Protein AF-A0A3N6ZSR5-F1 (afdb_monomer)

Sequence (85 aa):
MKKFLTILLVLIFSITGLYAQSTTATSKKAAKKETQSTTSGTKLKADGTPDMRYKENQTKTKPAAGPTKKDGTADMRYKANKKGK

Radius of gyration: 28.47 Å; Cα contacts (8 Å, |Δi|>4): 42; chains: 1; bounding box: 62×32×73 Å

pLDDT: mean 70.39, std 17.3, range [37.19, 92.62]

Structure (mmCIF, N/CA/C/O backbone):
data_AF-A0A3N6ZSR5-F1
#
_entry.id   AF-A0A3N6ZSR5-F1
#
loop_
_atom_site.group_PDB
_atom_site.id
_atom_site.type_symbol
_atom_site.label_atom_id
_atom_site.label_alt_id
_atom_site.label_comp_id
_atom_site.label_asym_id
_atom_site.label_entity_id
_atom_site.label_seq_id
_atom_site.pdbx_PDB_ins_code
_atom_site.Cartn_x
_atom_site.Cartn_y
_atom_site.Cartn_z
_atom_site.occupancy
_atom_site.B_iso_or_equiv
_atom_site.auth_seq_id
_atom_site.auth_comp_id
_atom_site.auth_asym_id
_atom_site.auth_atom_id
_atom_site.pdbx_PDB_model_num
ATOM 1 N N . MET A 1 1 ? 40.105 -13.564 -57.281 1.00 62.59 1 MET A N 1
ATOM 2 C CA . MET A 1 1 ? 38.661 -13.602 -56.940 1.00 62.59 1 MET A CA 1
ATOM 3 C C . MET A 1 1 ? 38.356 -14.469 -55.719 1.00 62.59 1 MET A C 1
ATOM 5 O O . MET A 1 1 ? 37.773 -13.963 -54.776 1.00 62.59 1 MET A O 1
ATOM 9 N N . LYS A 1 2 ? 38.815 -15.729 -55.661 1.00 59.38 2 LYS A N 1
ATOM 10 C CA . LYS A 1 2 ? 38.551 -16.633 -54.517 1.00 59.38 2 LYS A CA 1
ATOM 11 C C . LYS A 1 2 ? 39.133 -16.146 -53.175 1.00 59.38 2 LYS A C 1
ATOM 13 O O . LYS A 1 2 ? 38.509 -16.333 -52.145 1.00 59.38 2 LYS A O 1
ATOM 18 N N . LYS A 1 3 ? 40.272 -15.440 -53.209 1.00 67.19 3 LYS A N 1
ATOM 19 C CA . LYS A 1 3 ? 40.917 -14.833 -52.026 1.00 67.19 3 LYS A CA 1
ATOM 20 C C . LYS A 1 3 ? 40.168 -13.608 -51.475 1.00 67.19 3 LYS A C 1
ATOM 22 O O . LYS A 1 3 ? 40.207 -13.345 -50.282 1.00 67.19 3 LYS A O 1
ATOM 27 N N . PHE A 1 4 ? 39.453 -12.886 -52.342 1.00 72.75 4 PHE A N 1
ATOM 28 C CA . PHE A 1 4 ? 38.566 -11.795 -51.927 1.00 72.75 4 PHE A CA 1
ATOM 29 C C . PHE A 1 4 ? 37.271 -12.342 -51.324 1.00 72.75 4 PHE A C 1
ATOM 31 O O . PHE A 1 4 ? 36.805 -11.818 -50.322 1.00 72.75 4 PHE A O 1
ATOM 38 N N . LEU A 1 5 ? 36.748 -13.448 -51.868 1.00 75.38 5 LEU A N 1
ATOM 39 C CA . LEU A 1 5 ? 35.583 -14.136 -51.310 1.00 75.38 5 LEU A CA 1
ATOM 40 C C . LEU A 1 5 ? 35.857 -14.681 -49.898 1.00 75.38 5 LEU A C 1
ATOM 42 O O . LEU A 1 5 ? 34.999 -14.572 -49.032 1.00 75.38 5 LEU A O 1
ATOM 46 N N . THR A 1 6 ? 37.061 -15.197 -49.631 1.00 73.19 6 THR A N 1
ATOM 47 C CA . THR A 1 6 ? 37.444 -15.663 -48.287 1.00 73.19 6 THR A CA 1
ATOM 48 C C . THR A 1 6 ? 37.626 -14.525 -47.282 1.00 73.19 6 THR A C 1
ATOM 50 O O . THR A 1 6 ? 37.230 -14.676 -46.133 1.00 73.19 6 THR A O 1
ATOM 53 N N . ILE A 1 7 ? 38.163 -13.371 -47.697 1.00 79.19 7 ILE A N 1
ATOM 54 C CA . ILE A 1 7 ? 38.288 -12.194 -46.816 1.00 79.19 7 ILE A CA 1
ATOM 55 C C . ILE A 1 7 ? 36.905 -11.587 -46.523 1.00 79.19 7 ILE A C 1
ATOM 57 O O . ILE A 1 7 ? 36.622 -11.224 -45.385 1.00 79.19 7 ILE A O 1
ATOM 61 N N . LEU A 1 8 ? 36.012 -11.557 -47.519 1.00 75.75 8 LEU A N 1
ATOM 62 C CA . LEU A 1 8 ? 34.624 -11.122 -47.350 1.00 75.75 8 LEU A CA 1
ATOM 63 C C . LEU A 1 8 ? 33.842 -12.051 -46.405 1.00 75.75 8 LEU A C 1
ATOM 65 O O . LEU A 1 8 ? 33.068 -11.578 -45.580 1.00 75.75 8 LEU A O 1
ATOM 69 N N . LEU A 1 9 ? 34.078 -13.363 -46.474 1.00 77.31 9 LEU A N 1
ATOM 70 C CA . LEU A 1 9 ? 33.404 -14.344 -45.620 1.00 77.31 9 LEU A CA 1
ATOM 71 C C . LEU A 1 9 ? 33.866 -14.272 -44.152 1.00 77.31 9 LEU A C 1
ATOM 73 O O . LEU A 1 9 ? 33.042 -14.400 -43.249 1.00 77.31 9 LEU A O 1
ATOM 77 N N . VAL A 1 10 ? 35.149 -13.982 -43.901 1.00 75.50 10 VAL A N 1
ATOM 78 C CA . VAL A 1 10 ? 35.675 -13.744 -42.542 1.00 75.50 10 VAL A CA 1
ATOM 79 C C . VAL A 1 10 ? 35.139 -12.431 -41.951 1.00 75.50 10 VAL A C 1
ATOM 81 O O . VAL A 1 10 ? 34.796 -12.393 -40.772 1.00 75.50 10 VAL A O 1
ATOM 84 N N . LEU A 1 11 ? 34.977 -11.385 -42.770 1.00 70.25 11 LEU A N 1
ATOM 85 C CA . LEU A 1 11 ? 34.421 -10.095 -42.338 1.00 70.25 11 LEU A CA 1
ATOM 86 C C . LEU A 1 11 ? 32.932 -10.188 -41.944 1.00 70.25 11 LEU A C 1
ATOM 88 O O . LEU A 1 11 ? 32.490 -9.525 -41.005 1.00 70.25 11 LEU A O 1
ATOM 92 N N . ILE A 1 12 ? 32.158 -11.039 -42.624 1.00 68.06 12 ILE A N 1
ATOM 93 C CA . ILE A 1 12 ? 30.733 -11.255 -42.323 1.00 68.06 12 ILE A CA 1
ATOM 94 C C . ILE A 1 12 ? 30.551 -12.071 -41.029 1.00 68.06 12 ILE A C 1
ATOM 96 O O . ILE A 1 12 ? 29.630 -11.798 -40.260 1.00 68.06 12 ILE A O 1
ATOM 100 N N . PHE A 1 13 ? 31.452 -13.015 -40.730 1.00 65.31 13 PHE A N 1
ATOM 101 C CA . PHE A 1 13 ? 31.380 -13.830 -39.508 1.00 65.31 13 PHE A CA 1
AT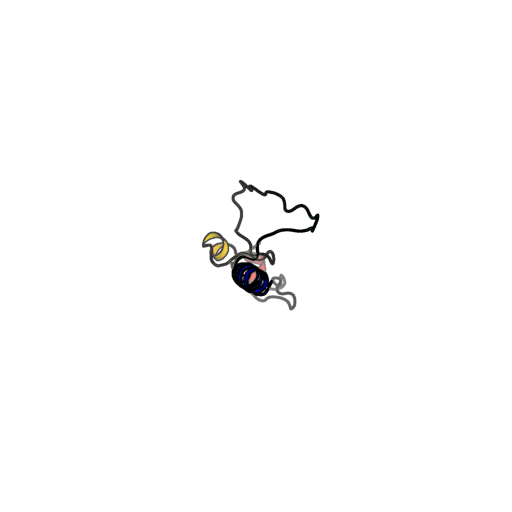OM 102 C C . PHE A 1 13 ? 31.760 -13.053 -38.229 1.00 65.31 13 PHE A C 1
ATOM 104 O O . PHE A 1 13 ? 31.317 -13.403 -37.140 1.00 65.31 13 PHE A O 1
ATOM 111 N N . SER A 1 14 ? 32.508 -11.948 -38.334 1.00 61.09 14 SER A N 1
ATOM 112 C CA . SER A 1 14 ? 32.816 -11.079 -37.182 1.00 61.09 14 SER A CA 1
ATOM 113 C C . SER A 1 14 ? 31.654 -10.186 -36.707 1.00 61.09 14 SER A C 1
ATOM 115 O O . SER A 1 14 ? 31.755 -9.589 -35.638 1.00 61.09 14 SER A O 1
ATOM 117 N N . ILE A 1 15 ? 30.541 -10.096 -37.449 1.00 62.72 15 ILE A N 1
ATOM 118 C CA . ILE A 1 15 ? 29.399 -9.223 -37.099 1.00 62.72 15 ILE A CA 1
ATOM 119 C C . ILE A 1 15 ? 28.341 -9.955 -36.241 1.00 62.72 15 ILE A C 1
ATOM 121 O O . ILE A 1 15 ? 27.509 -9.317 -35.598 1.00 62.72 15 ILE A O 1
ATOM 125 N N . THR A 1 16 ? 28.387 -11.287 -36.122 1.00 62.88 16 THR A N 1
ATOM 126 C CA . THR A 1 16 ? 27.361 -12.064 -35.390 1.00 62.88 16 THR A CA 1
ATOM 127 C C . THR A 1 16 ? 27.500 -12.048 -33.858 1.00 62.88 16 THR A C 1
ATOM 129 O O . THR A 1 16 ? 26.752 -12.739 -33.174 1.00 62.88 16 THR A O 1
ATOM 132 N N . GLY A 1 17 ? 28.411 -11.248 -33.292 1.00 61.62 17 GLY A N 1
ATOM 133 C CA . GLY A 1 17 ? 28.633 -11.136 -31.841 1.00 61.62 17 GLY A CA 1
ATOM 134 C C . GLY A 1 17 ? 27.845 -10.035 -31.113 1.00 61.62 17 GLY A C 1
ATOM 135 O O . GLY A 1 17 ? 28.044 -9.859 -29.915 1.00 61.62 17 GLY A O 1
ATOM 136 N N . LEU A 1 18 ? 26.971 -9.281 -31.794 1.00 60.62 18 LEU A N 1
ATOM 137 C CA . LEU A 1 18 ? 26.313 -8.087 -31.229 1.00 60.62 18 LEU A CA 1
ATOM 138 C C . LEU A 1 18 ? 24.809 -8.237 -30.925 1.00 60.62 18 LEU A C 1
ATOM 140 O O . LEU A 1 18 ? 24.056 -7.272 -31.006 1.00 60.62 18 LEU A O 1
ATOM 144 N N . TYR A 1 19 ? 24.364 -9.421 -30.496 1.00 60.88 19 TYR A N 1
ATOM 145 C CA . TYR A 1 19 ? 23.034 -9.604 -29.890 1.00 60.88 19 TYR A CA 1
ATOM 146 C C . TYR A 1 19 ? 23.148 -10.078 -28.437 1.00 60.88 19 TYR A C 1
ATOM 148 O O . TYR A 1 19 ? 22.681 -11.152 -28.076 1.00 60.88 19 TYR A O 1
ATOM 156 N N . ALA A 1 20 ? 23.789 -9.271 -27.588 1.00 55.72 20 ALA A N 1
ATOM 157 C CA . ALA A 1 20 ? 23.775 -9.470 -26.134 1.00 55.72 20 ALA A CA 1
ATOM 158 C C . ALA A 1 20 ? 23.575 -8.171 -25.331 1.00 55.72 20 ALA A C 1
ATOM 160 O O . ALA A 1 20 ? 23.756 -8.172 -24.117 1.00 55.72 20 ALA A O 1
ATOM 161 N N . GLN A 1 21 ? 23.171 -7.067 -25.969 1.00 51.34 21 GLN A N 1
ATOM 162 C CA . GLN A 1 21 ? 22.741 -5.855 -25.265 1.00 51.34 21 GLN A CA 1
ATOM 163 C C . GLN A 1 21 ? 21.526 -5.239 -25.962 1.00 51.34 21 GLN A C 1
ATOM 165 O O . GLN A 1 21 ? 21.629 -4.452 -26.899 1.00 51.34 21 GLN A O 1
ATOM 170 N N . SER A 1 22 ? 20.342 -5.625 -25.491 1.00 54.81 22 SER A N 1
ATOM 171 C CA . SER A 1 22 ? 19.079 -4.969 -25.808 1.00 54.81 22 SER A CA 1
ATOM 172 C C . SER A 1 22 ? 19.001 -3.611 -25.103 1.00 54.81 22 SER A C 1
ATOM 174 O O . SER A 1 22 ? 18.364 -3.509 -24.058 1.00 54.81 22 SER A O 1
ATOM 176 N N . THR A 1 23 ? 19.615 -2.560 -25.643 1.0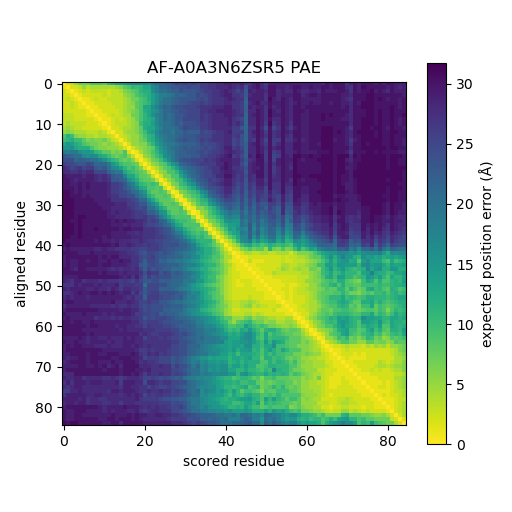0 51.12 23 THR A N 1
ATOM 177 C CA . THR A 1 23 ? 1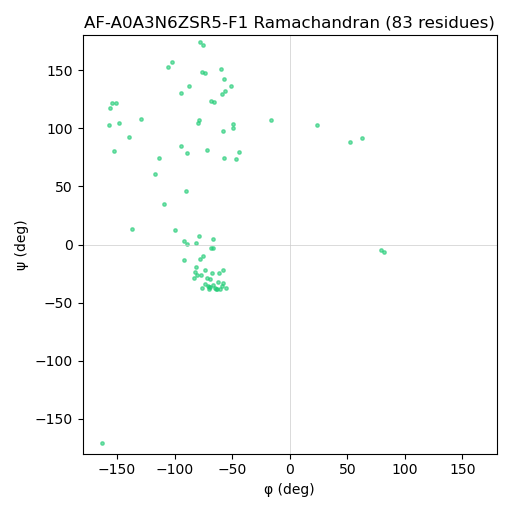9.334 -1.184 -25.190 1.00 51.12 23 THR A CA 1
ATOM 178 C C . THR A 1 23 ? 19.573 -0.145 -26.290 1.00 51.12 23 THR A C 1
ATOM 18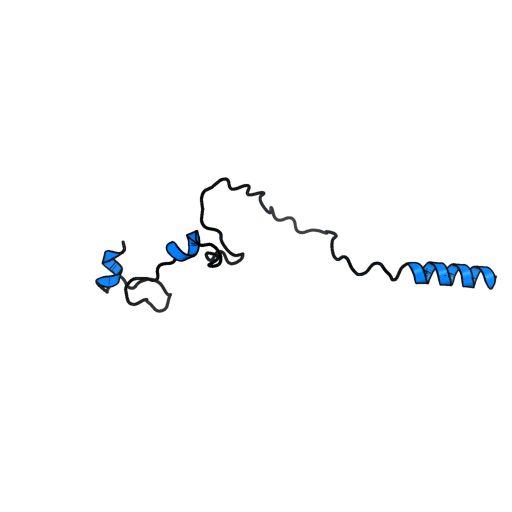0 O O . THR A 1 23 ? 20.577 0.551 -26.253 1.00 51.12 23 THR A O 1
ATOM 183 N N . THR A 1 24 ? 18.625 0.026 -27.216 1.00 39.53 24 THR A N 1
ATOM 184 C CA . THR A 1 24 ? 18.307 1.315 -27.875 1.00 39.53 24 THR A CA 1
ATOM 185 C C . THR A 1 24 ? 16.860 1.228 -28.388 1.00 39.53 24 THR A C 1
ATOM 187 O O . THR A 1 24 ? 16.516 0.405 -29.222 1.00 39.53 24 THR A O 1
ATOM 190 N N . ALA A 1 25 ? 15.897 1.840 -27.700 1.00 50.34 25 ALA A N 1
ATOM 191 C CA . ALA A 1 25 ? 15.447 3.209 -27.952 1.00 50.34 25 ALA A CA 1
ATOM 192 C C . ALA A 1 25 ? 14.827 3.401 -29.351 1.00 50.34 25 ALA A C 1
ATOM 194 O O . ALA A 1 25 ? 15.501 3.780 -30.302 1.00 50.34 25 ALA A O 1
ATOM 195 N N . THR A 1 26 ? 13.503 3.237 -29.445 1.00 38.53 26 THR A N 1
ATOM 196 C CA . THR A 1 26 ? 12.662 4.061 -30.329 1.00 38.53 26 THR A CA 1
ATOM 197 C C . THR A 1 26 ? 11.221 4.133 -29.807 1.00 38.53 26 THR A C 1
ATOM 199 O O . THR A 1 26 ? 10.559 3.126 -29.577 1.00 38.53 26 THR A O 1
ATOM 202 N N . SER A 1 27 ? 10.798 5.378 -29.564 1.00 44.50 27 SER A N 1
ATOM 203 C CA . SER A 1 27 ? 9.426 5.909 -29.560 1.00 44.50 27 SER A CA 1
ATOM 204 C C . SER A 1 27 ? 8.322 5.223 -28.730 1.00 44.50 27 SER A C 1
ATOM 206 O O . SER A 1 27 ? 7.416 4.576 -29.245 1.00 44.50 27 SER A O 1
ATOM 208 N N . LYS A 1 28 ? 8.207 5.644 -27.463 1.00 37.19 28 LYS A N 1
ATOM 209 C CA . LYS A 1 28 ? 6.910 6.119 -26.945 1.00 37.19 28 LYS A CA 1
ATOM 210 C C . LYS A 1 28 ? 7.081 7.474 -26.269 1.00 37.19 28 LYS A C 1
ATOM 212 O O . LYS A 1 28 ? 7.621 7.590 -25.175 1.00 37.19 28 LYS A O 1
ATOM 217 N N . LYS A 1 29 ? 6.567 8.500 -26.945 1.00 46.12 29 LYS A N 1
ATOM 218 C CA . LYS A 1 29 ? 6.152 9.766 -26.349 1.00 46.12 29 LYS A CA 1
ATOM 219 C C . LYS A 1 29 ? 5.097 9.452 -25.284 1.00 46.12 29 LYS A C 1
ATOM 221 O O . LYS A 1 29 ? 3.936 9.239 -25.604 1.00 46.12 29 LYS A O 1
ATOM 226 N N . ALA A 1 30 ? 5.521 9.387 -24.033 1.00 38.56 30 ALA A N 1
ATOM 227 C CA . ALA A 1 30 ? 4.685 9.597 -22.862 1.00 38.56 30 ALA A CA 1
ATOM 228 C C . ALA A 1 30 ? 5.630 10.029 -21.746 1.00 38.56 30 ALA A C 1
ATOM 230 O O . ALA A 1 30 ? 6.564 9.312 -21.397 1.00 38.56 30 ALA A O 1
ATOM 231 N N . ALA A 1 31 ? 5.419 11.245 -21.259 1.00 48.06 31 ALA A N 1
ATOM 232 C CA . ALA A 1 31 ? 6.200 11.882 -20.219 1.00 48.06 31 ALA A CA 1
ATOM 233 C C . ALA A 1 31 ? 6.375 10.957 -19.004 1.00 48.06 31 ALA A C 1
ATOM 235 O O . ALA A 1 31 ? 5.489 10.861 -18.156 1.00 48.06 31 ALA A O 1
ATOM 236 N N . LYS A 1 32 ? 7.534 10.304 -18.872 1.00 41.50 32 LYS A N 1
ATOM 237 C CA . LYS A 1 32 ? 7.959 9.760 -17.583 1.00 41.50 32 LYS A CA 1
ATOM 238 C C . LYS A 1 32 ? 8.745 10.847 -16.880 1.00 41.50 32 LYS A C 1
ATOM 240 O O . LYS A 1 32 ? 9.967 10.883 -16.908 1.00 41.50 32 LYS A O 1
ATOM 245 N N . LYS A 1 33 ? 7.945 11.756 -16.327 1.00 42.38 33 LYS A N 1
ATOM 246 C CA . LYS A 1 33 ? 8.232 12.643 -15.210 1.00 42.38 33 LYS A CA 1
ATOM 247 C C . LYS A 1 33 ? 9.465 12.139 -14.457 1.00 42.38 33 LYS A C 1
ATOM 249 O O . LYS A 1 33 ? 9.395 11.134 -13.746 1.00 42.38 33 LYS A O 1
ATOM 254 N N . GLU A 1 34 ? 10.573 12.853 -14.615 1.00 44.44 34 GLU A N 1
ATOM 255 C CA . GLU A 1 34 ? 11.519 12.993 -13.524 1.00 44.44 34 GLU A CA 1
ATOM 256 C C . GLU A 1 34 ? 10.681 13.395 -12.320 1.00 44.44 34 GLU A C 1
ATOM 258 O O . GLU A 1 34 ? 10.104 14.474 -12.232 1.00 44.44 34 GLU A O 1
ATOM 263 N N . THR A 1 35 ? 10.462 12.436 -11.442 1.00 42.44 35 THR A N 1
ATOM 264 C CA . THR A 1 35 ? 10.017 12.725 -10.100 1.00 42.44 35 THR A CA 1
ATOM 265 C C . THR A 1 35 ? 11.175 12.298 -9.233 1.00 42.44 35 THR A C 1
ATOM 267 O O . THR A 1 35 ? 11.157 11.283 -8.544 1.00 42.44 35 THR A O 1
ATOM 270 N N . GLN A 1 36 ? 12.203 13.139 -9.290 1.00 47.81 36 GLN A N 1
ATOM 271 C CA . GLN A 1 36 ? 12.767 13.702 -8.079 1.00 47.81 36 GLN A CA 1
ATOM 272 C C . GLN A 1 36 ? 11.592 14.143 -7.182 1.00 47.81 36 GLN A C 1
ATOM 274 O O . GLN A 1 36 ? 11.169 15.289 -7.190 1.00 47.81 36 GLN A O 1
ATOM 279 N N . SER A 1 37 ? 10.976 13.193 -6.477 1.00 41.72 37 SER A N 1
ATOM 280 C CA . SER A 1 37 ? 10.147 13.490 -5.316 1.00 41.72 37 SER A CA 1
ATOM 281 C C . SER A 1 37 ? 11.078 13.345 -4.131 1.00 41.72 37 SER A C 1
ATOM 283 O O . SER A 1 37 ? 11.190 12.318 -3.468 1.00 41.72 37 SER A O 1
ATOM 285 N N . THR A 1 38 ? 11.775 14.444 -3.887 1.00 43.94 38 THR A N 1
ATOM 286 C CA . THR A 1 38 ? 11.796 15.061 -2.568 1.00 43.94 38 THR A CA 1
ATOM 287 C C . THR A 1 38 ? 10.364 15.148 -2.026 1.00 43.94 38 THR A C 1
ATOM 289 O O . THR A 1 38 ? 9.716 16.190 -2.026 1.00 43.94 38 THR A O 1
ATOM 292 N N . THR A 1 39 ? 9.804 14.022 -1.607 1.00 45.91 39 THR A N 1
ATOM 293 C CA . THR A 1 39 ? 8.648 14.001 -0.723 1.00 45.91 39 THR A CA 1
ATOM 294 C C . THR A 1 39 ? 8.742 12.722 0.077 1.00 45.91 39 THR A C 1
ATOM 296 O O . THR A 1 39 ? 8.828 11.621 -0.455 1.00 45.91 39 THR A O 1
ATOM 299 N N . SER A 1 40 ? 8.780 12.903 1.378 1.00 55.56 40 SER A N 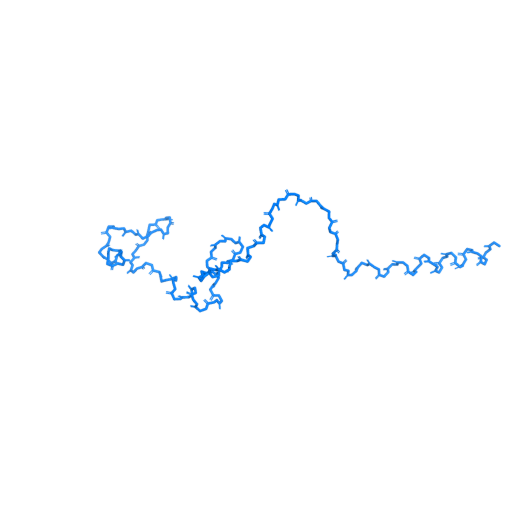1
ATOM 300 C CA . SER A 1 40 ? 8.749 11.912 2.437 1.00 55.56 40 SER A CA 1
ATOM 301 C C . SER A 1 40 ? 7.487 11.035 2.314 1.00 55.56 40 SER A C 1
ATOM 303 O O . SER A 1 40 ? 6.505 11.242 3.022 1.00 55.56 40 SER A O 1
ATOM 305 N N . GLY A 1 41 ? 7.453 10.117 1.344 1.00 64.31 41 GLY A N 1
ATOM 306 C CA . GLY A 1 41 ? 6.239 9.417 0.934 1.00 64.31 41 GLY A CA 1
ATOM 307 C C . GLY A 1 41 ? 6.506 8.000 0.439 1.00 64.31 41 GLY A C 1
ATOM 308 O O . GLY A 1 41 ? 6.984 7.805 -0.672 1.00 64.31 41 GLY A O 1
ATOM 309 N N . THR A 1 42 ? 6.171 7.028 1.292 1.00 70.06 42 THR A N 1
ATOM 310 C CA . THR A 1 42 ? 5.692 5.657 1.017 1.00 70.06 42 THR A CA 1
ATOM 311 C C . THR A 1 42 ? 6.083 5.098 -0.360 1.00 70.06 42 THR A C 1
ATOM 313 O O . THR A 1 42 ? 5.463 5.421 -1.372 1.00 70.06 42 THR A O 1
ATOM 316 N N . LYS A 1 43 ? 7.091 4.218 -0.415 1.00 87.12 43 LYS A N 1
ATOM 317 C CA . LYS A 1 43 ? 7.587 3.655 -1.688 1.00 87.12 43 LYS A CA 1
ATOM 318 C C . LYS A 1 43 ? 6.546 2.730 -2.332 1.00 87.12 43 LYS A C 1
ATOM 320 O O . LYS A 1 43 ? 6.124 1.762 -1.709 1.00 87.12 43 LYS A O 1
ATOM 325 N N . LEU A 1 44 ? 6.131 2.984 -3.567 1.00 89.44 44 LEU A N 1
ATOM 326 C CA . LEU A 1 44 ? 5.097 2.184 -4.238 1.00 89.44 44 LEU A CA 1
ATOM 327 C C . LEU A 1 44 ? 5.704 1.260 -5.304 1.00 89.44 44 LEU A C 1
ATOM 329 O O . LEU A 1 44 ? 6.747 1.562 -5.885 1.00 89.44 44 LEU A O 1
ATOM 333 N N . LYS A 1 45 ? 5.030 0.140 -5.575 1.00 87.94 45 LYS A N 1
ATOM 334 C CA . LYS A 1 45 ? 5.281 -0.727 -6.736 1.00 87.94 45 LYS A CA 1
ATOM 335 C C . LYS A 1 45 ? 4.727 -0.081 -8.018 1.00 87.94 45 LYS A C 1
ATOM 337 O O . LYS A 1 45 ? 3.986 0.898 -7.969 1.00 87.94 45 LYS A O 1
ATOM 342 N N . ALA A 1 46 ? 5.027 -0.673 -9.177 1.00 86.88 46 ALA A N 1
ATOM 343 C CA . ALA A 1 46 ? 4.502 -0.217 -10.472 1.00 86.88 46 ALA A CA 1
ATOM 344 C C . ALA A 1 46 ? 2.963 -0.286 -10.583 1.00 86.88 46 ALA A C 1
ATOM 346 O O . ALA A 1 46 ? 2.377 0.462 -11.357 1.00 86.88 46 ALA A O 1
ATOM 347 N N . ASP A 1 47 ? 2.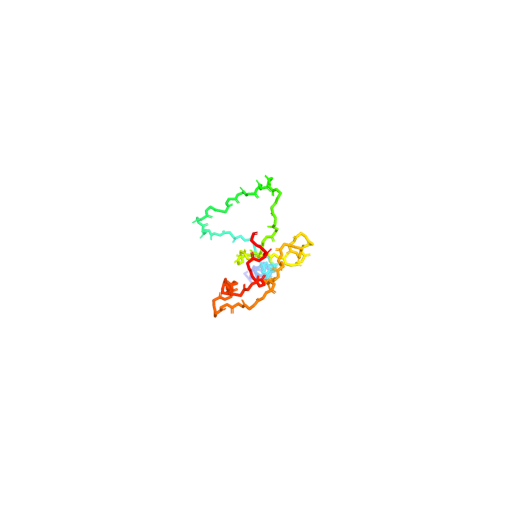318 -1.153 -9.795 1.00 82.25 47 ASP A N 1
ATOM 348 C CA . ASP A 1 47 ? 0.857 -1.279 -9.682 1.00 82.25 47 ASP A CA 1
ATOM 349 C C . ASP A 1 47 ? 0.223 -0.238 -8.732 1.00 82.25 47 ASP A C 1
ATOM 351 O O . ASP A 1 47 ? -0.986 -0.249 -8.518 1.00 82.25 47 ASP A O 1
ATOM 355 N N . GLY A 1 48 ? 1.027 0.657 -8.144 1.00 83.62 48 GLY A N 1
ATOM 356 C CA . GLY A 1 48 ? 0.574 1.689 -7.210 1.00 83.62 48 GLY A CA 1
ATOM 357 C C . GLY A 1 48 ? 0.331 1.201 -5.777 1.00 83.62 48 GLY A C 1
ATOM 358 O O . GLY A 1 48 ? 0.084 2.023 -4.896 1.00 83.62 48 GLY A O 1
ATOM 359 N N . THR A 1 49 ? 0.446 -0.101 -5.497 1.00 87.19 49 THR A N 1
ATOM 360 C CA . THR A 1 49 ? 0.344 -0.628 -4.123 1.00 87.19 49 THR A CA 1
ATOM 361 C C . THR A 1 49 ? 1.639 -0.354 -3.344 1.00 87.19 49 THR A C 1
ATOM 363 O O . THR A 1 49 ? 2.721 -0.393 -3.941 1.00 87.19 49 THR A O 1
ATOM 366 N N . PRO A 1 50 ? 1.589 -0.142 -2.012 1.00 90.12 50 PRO A N 1
ATOM 367 C CA . PRO A 1 50 ? 2.797 -0.004 -1.202 1.00 90.12 50 PRO A CA 1
ATOM 368 C C . PRO A 1 50 ? 3.724 -1.215 -1.338 1.00 90.12 50 PRO A C 1
ATOM 370 O O . PRO A 1 50 ? 3.288 -2.364 -1.243 1.00 90.12 50 PRO A O 1
ATOM 373 N N . ASP A 1 51 ? 5.014 -0.967 -1.558 1.00 90.12 51 ASP A N 1
ATOM 374 C CA . ASP A 1 51 ? 6.007 -2.037 -1.628 1.00 90.12 51 ASP A CA 1
ATOM 375 C C . ASP A 1 51 ? 6.384 -2.497 -0.213 1.00 90.12 51 ASP A C 1
ATOM 377 O O . ASP A 1 51 ? 7.080 -1.794 0.524 1.00 90.12 51 ASP A O 1
ATOM 381 N N . MET A 1 52 ? 5.928 -3.686 0.182 1.00 89.00 52 MET A N 1
ATOM 382 C CA . MET A 1 52 ? 6.142 -4.232 1.528 1.00 89.00 52 MET A CA 1
ATOM 383 C C . MET A 1 52 ? 7.598 -4.607 1.833 1.00 89.00 52 MET A C 1
ATOM 385 O O . MET A 1 52 ? 7.897 -4.988 2.964 1.00 89.00 52 MET A O 1
ATOM 389 N N . ARG A 1 53 ? 8.528 -4.471 0.878 1.00 90.56 53 ARG A N 1
ATOM 390 C CA . ARG A 1 53 ? 9.970 -4.587 1.156 1.00 90.56 53 ARG A CA 1
ATOM 391 C C . ARG A 1 53 ? 10.492 -3.443 2.026 1.00 90.56 53 ARG A C 1
ATOM 393 O O . ARG A 1 53 ? 11.496 -3.607 2.714 1.00 90.56 53 ARG A O 1
ATOM 400 N N . TYR A 1 54 ? 9.822 -2.291 2.016 1.00 88.38 54 TYR A N 1
ATOM 401 C CA . TYR A 1 54 ? 10.229 -1.126 2.797 1.00 88.38 54 TYR A CA 1
ATOM 402 C C . TYR A 1 54 ? 9.509 -1.081 4.150 1.00 88.38 54 TYR A C 1
ATOM 404 O O . TYR A 1 54 ? 8.281 -1.139 4.214 1.00 88.38 54 TYR A O 1
ATOM 412 N N . LYS A 1 55 ? 10.274 -0.899 5.238 1.00 84.19 55 LYS A N 1
ATOM 413 C CA . LYS A 1 55 ? 9.760 -0.857 6.625 1.00 84.19 55 LYS A CA 1
ATOM 414 C C . LYS A 1 55 ? 8.655 0.184 6.840 1.00 84.19 55 LYS A C 1
ATOM 416 O O . LYS A 1 55 ? 7.691 -0.084 7.546 1.00 84.19 55 LYS A O 1
ATOM 421 N N . GLU A 1 56 ? 8.767 1.346 6.200 1.00 84.56 56 GLU A N 1
ATOM 422 C CA . GLU A 1 56 ? 7.755 2.412 6.257 1.00 84.56 56 GLU A CA 1
ATOM 423 C C . GLU A 1 56 ? 6.378 1.942 5.760 1.00 84.56 56 GLU A C 1
ATOM 425 O O . GLU A 1 56 ? 5.343 2.336 6.290 1.00 84.56 56 GLU A O 1
ATOM 430 N N . ASN A 1 57 ? 6.354 1.066 4.758 1.00 85.06 57 ASN A N 1
ATOM 431 C CA . ASN A 1 57 ? 5.114 0.591 4.156 1.00 85.06 57 ASN A CA 1
ATOM 432 C C . ASN A 1 57 ? 4.502 -0.559 4.952 1.00 85.06 57 ASN A C 1
ATOM 434 O O . ASN A 1 57 ? 3.283 -0.715 4.965 1.00 85.06 57 ASN A O 1
ATOM 438 N N . GLN A 1 58 ? 5.334 -1.341 5.643 1.00 81.06 58 GLN A N 1
ATOM 439 C CA . GLN A 1 58 ? 4.880 -2.410 6.533 1.00 81.06 58 GLN A CA 1
ATOM 440 C C . GLN A 1 58 ? 4.099 -1.859 7.733 1.00 81.06 58 GLN A C 1
ATOM 442 O O . GLN A 1 58 ? 3.103 -2.444 8.140 1.00 81.06 58 GLN A O 1
ATOM 447 N N . THR A 1 59 ? 4.506 -0.712 8.284 1.00 74.94 59 THR A N 1
ATOM 448 C CA . THR A 1 59 ? 3.821 -0.106 9.440 1.00 74.94 59 THR A CA 1
ATOM 449 C C . THR A 1 59 ? 2.558 0.666 9.056 1.00 74.94 59 THR A C 1
ATOM 451 O O . THR A 1 59 ? 1.641 0.778 9.872 1.00 74.94 59 THR A O 1
ATOM 454 N N . LYS A 1 60 ? 2.490 1.174 7.818 1.00 71.06 60 LYS A N 1
ATOM 455 C CA . LYS A 1 60 ? 1.345 1.928 7.279 1.00 71.06 60 LYS A CA 1
ATOM 456 C C . LYS A 1 60 ? 0.213 1.042 6.753 1.00 71.06 60 LYS A C 1
ATOM 458 O O . LYS A 1 60 ? -0.931 1.479 6.723 1.00 71.06 60 LYS A O 1
ATOM 463 N N . THR A 1 61 ? 0.502 -0.198 6.369 1.00 66.56 61 THR A N 1
ATOM 464 C CA . THR A 1 61 ? -0.485 -1.154 5.833 1.00 66.56 61 THR A CA 1
ATOM 465 C C . THR A 1 61 ? -1.121 -2.000 6.935 1.00 66.56 61 THR A C 1
ATOM 467 O O . THR A 1 61 ? -1.238 -3.218 6.816 1.00 66.56 61 THR A O 1
ATOM 470 N N . LYS A 1 62 ? -1.549 -1.372 8.039 1.00 66.12 62 LYS A N 1
ATOM 471 C CA . LYS A 1 62 ? -2.304 -2.111 9.057 1.00 66.12 62 LYS A CA 1
ATOM 472 C C . LYS A 1 62 ? -3.646 -2.550 8.457 1.00 66.12 62 LYS A C 1
ATOM 474 O O . LYS A 1 62 ? -4.394 -1.684 7.996 1.00 66.12 62 LYS A O 1
ATOM 479 N N . PRO A 1 63 ? -3.964 -3.858 8.448 1.00 65.56 63 PRO A N 1
ATOM 480 C CA . PRO A 1 63 ? -5.278 -4.315 8.027 1.00 65.56 63 PRO A CA 1
ATOM 481 C C . PRO A 1 63 ? -6.350 -3.692 8.923 1.00 65.56 63 PRO A C 1
ATOM 483 O O . PRO A 1 63 ? -6.096 -3.371 10.089 1.00 65.56 63 PRO A O 1
ATOM 486 N N . ALA A 1 64 ? -7.547 -3.501 8.365 1.00 69.94 64 ALA A N 1
ATOM 487 C CA . ALA A 1 64 ? -8.689 -3.025 9.131 1.00 69.94 64 ALA A CA 1
ATOM 488 C C . ALA A 1 64 ? -8.858 -3.892 10.387 1.00 69.94 64 ALA A C 1
ATOM 490 O O . ALA A 1 64 ? -8.755 -5.115 10.321 1.00 69.94 64 ALA A O 1
ATOM 491 N N . ALA A 1 65 ? -9.124 -3.265 11.533 1.00 80.56 65 ALA A N 1
ATOM 492 C CA . ALA A 1 65 ? -9.232 -3.958 12.817 1.00 80.56 65 ALA A CA 1
ATOM 493 C C . ALA A 1 65 ? -10.448 -4.913 12.918 1.00 80.56 65 ALA A C 1
ATOM 495 O O . ALA A 1 65 ? -10.706 -5.464 13.986 1.00 80.56 65 ALA A O 1
ATOM 496 N N . GLY A 1 66 ? -11.219 -5.100 11.843 1.00 84.75 66 GLY A N 1
ATOM 497 C CA . GLY A 1 66 ? -12.443 -5.892 11.802 1.00 84.75 66 GLY A CA 1
ATOM 498 C C . GLY A 1 66 ? -12.884 -6.267 10.378 1.00 84.75 66 GLY A C 1
ATOM 499 O O . GLY A 1 66 ? -12.138 -6.060 9.421 1.00 84.75 66 GLY A O 1
ATOM 500 N N . PRO A 1 67 ? -14.103 -6.826 10.223 1.00 91.50 67 PRO A N 1
ATOM 501 C CA . PRO A 1 67 ? -14.575 -7.407 8.963 1.00 91.50 67 PRO A CA 1
ATOM 502 C C . PRO A 1 67 ? -14.549 -6.433 7.780 1.00 91.50 67 PRO A C 1
ATOM 504 O O . PRO A 1 67 ? -14.887 -5.254 7.918 1.00 91.50 67 PRO A O 1
ATOM 507 N N . THR A 1 68 ? -14.199 -6.932 6.600 1.00 92.38 68 THR A N 1
ATOM 508 C CA . THR A 1 68 ? -14.222 -6.182 5.340 1.00 92.38 68 THR A CA 1
ATOM 509 C C . THR A 1 68 ? -15.439 -6.557 4.498 1.00 92.38 68 THR A C 1
ATOM 511 O O . THR A 1 68 ? -16.042 -7.619 4.658 1.00 92.38 68 THR A O 1
ATOM 514 N N . LYS A 1 69 ? -15.837 -5.655 3.601 1.00 92.06 69 LYS A N 1
ATOM 515 C CA . LYS A 1 69 ? -16.843 -5.931 2.569 1.00 92.06 69 LYS A CA 1
ATOM 516 C C . LYS A 1 69 ? -16.207 -6.729 1.419 1.00 92.06 69 LYS A C 1
ATOM 518 O O . LYS A 1 69 ? -14.990 -6.885 1.352 1.00 92.06 69 LYS A O 1
ATOM 523 N N . LYS A 1 70 ? -17.026 -7.158 0.449 1.00 90.81 70 LYS A N 1
ATOM 524 C CA . LYS A 1 70 ? -16.564 -7.874 -0.762 1.00 90.81 70 LYS A CA 1
ATOM 525 C C . LYS A 1 70 ? -15.543 -7.101 -1.612 1.00 90.81 70 LYS A C 1
ATOM 527 O O . LYS A 1 70 ? -14.856 -7.696 -2.427 1.00 90.81 70 LYS A O 1
ATOM 532 N N . ASP A 1 71 ? -15.506 -5.779 -1.473 1.00 87.81 71 ASP A N 1
ATOM 533 C CA . ASP A 1 71 ? -14.596 -4.868 -2.176 1.00 87.81 71 ASP A CA 1
ATOM 534 C C . ASP A 1 71 ? -13.270 -4.648 -1.416 1.00 87.81 71 ASP A C 1
ATOM 536 O O . ASP A 1 71 ? -12.417 -3.893 -1.872 1.00 87.81 71 ASP A O 1
ATOM 540 N N . GLY A 1 72 ? -13.088 -5.295 -0.257 1.00 83.12 72 GLY A N 1
ATOM 541 C CA . GLY A 1 72 ? -11.897 -5.166 0.583 1.00 83.12 72 GLY A CA 1
ATOM 542 C C . GLY A 1 72 ? -11.886 -3.931 1.489 1.00 83.12 72 GLY A C 1
ATOM 543 O O . GLY A 1 72 ? -11.022 -3.829 2.360 1.00 83.12 72 GLY A O 1
ATOM 544 N N . THR A 1 73 ? -12.852 -3.016 1.359 1.00 88.69 73 THR A N 1
ATOM 545 C CA . THR A 1 73 ? -12.964 -1.858 2.256 1.00 88.69 73 THR A CA 1
ATOM 546 C C . THR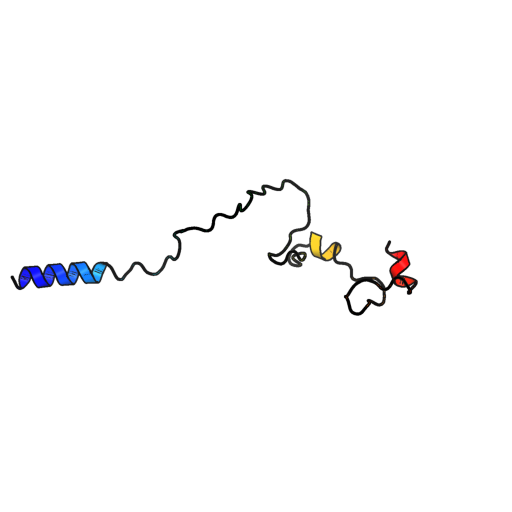 A 1 73 ? -13.491 -2.278 3.628 1.00 88.69 73 THR A C 1
ATOM 548 O O . THR A 1 73 ? -14.317 -3.187 3.750 1.00 88.69 73 THR A O 1
ATOM 551 N N . ALA A 1 74 ? -13.050 -1.589 4.682 1.00 90.56 74 ALA A N 1
ATOM 552 C CA . ALA A 1 74 ? -13.522 -1.839 6.041 1.00 90.56 74 ALA A CA 1
ATOM 553 C C . ALA A 1 74 ? -15.050 -1.647 6.149 1.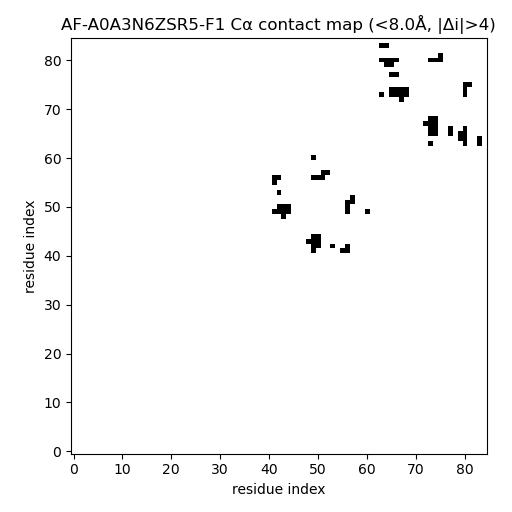00 90.56 74 ALA A C 1
ATOM 555 O O . ALA A 1 74 ? -15.593 -0.613 5.741 1.00 90.56 74 ALA A O 1
ATOM 556 N N . ASP A 1 75 ? -15.766 -2.624 6.715 1.00 92.06 75 ASP A N 1
ATOM 557 C CA . ASP A 1 75 ? -17.211 -2.505 6.918 1.00 92.06 75 ASP A CA 1
ATOM 558 C C . ASP A 1 75 ? -17.512 -1.645 8.160 1.00 92.06 75 ASP A C 1
ATOM 560 O O . ASP A 1 75 ? -17.378 -2.088 9.303 1.00 92.06 75 ASP A O 1
ATOM 564 N N . MET A 1 76 ? -17.943 -0.399 7.934 1.00 90.94 76 MET A N 1
ATOM 565 C CA . MET A 1 76 ? -18.273 0.582 8.978 1.00 90.94 76 MET A CA 1
ATOM 566 C C . MET A 1 76 ? -19.500 0.210 9.827 1.00 90.94 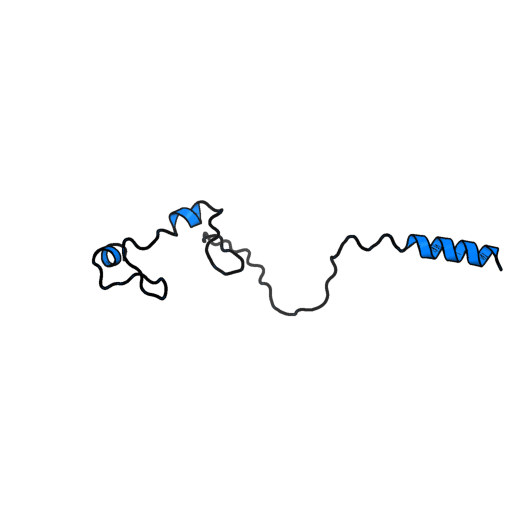76 MET A C 1
ATOM 568 O O . MET A 1 76 ? -19.821 0.930 10.775 1.00 90.94 76 MET A O 1
ATOM 572 N N . ARG A 1 77 ? -20.194 -0.898 9.536 1.00 92.62 77 ARG A N 1
ATOM 573 C CA . ARG A 1 77 ? -21.237 -1.440 10.424 1.00 92.62 77 ARG A CA 1
ATOM 574 C C . ARG A 1 77 ? -20.653 -2.004 11.722 1.00 92.62 77 ARG A C 1
ATOM 576 O O . ARG A 1 77 ? -21.302 -1.922 12.763 1.00 92.62 77 ARG A O 1
ATOM 583 N N . TYR A 1 78 ? -19.415 -2.498 11.699 1.00 90.88 78 TYR A N 1
ATOM 584 C CA . TYR A 1 78 ? -18.765 -3.093 12.869 1.00 90.88 78 TYR A CA 1
ATOM 585 C C . TYR A 1 78 ? -18.038 -2.050 13.727 1.00 90.88 78 TYR A C 1
ATOM 587 O O . TYR A 1 78 ? -17.281 -1.220 13.223 1.00 90.88 78 TYR A O 1
ATOM 595 N N . LYS A 1 79 ? -18.195 -2.137 15.059 1.00 89.88 79 LYS A N 1
ATOM 596 C CA . LYS A 1 79 ? -17.533 -1.234 16.028 1.00 89.88 79 LYS A CA 1
ATOM 597 C C . LYS A 1 79 ? -16.002 -1.248 15.921 1.00 89.88 79 LYS A C 1
ATOM 599 O O . LYS A 1 79 ? -15.381 -0.213 16.141 1.00 89.88 79 LYS A O 1
ATOM 604 N N . ALA A 1 80 ? -15.408 -2.390 15.574 1.00 87.69 80 ALA A N 1
ATOM 605 C CA . ALA A 1 80 ? -13.961 -2.533 15.415 1.00 87.69 80 ALA A CA 1
ATOM 606 C C . ALA A 1 80 ? -13.394 -1.608 14.321 1.00 87.69 80 ALA A C 1
ATOM 608 O O . ALA A 1 80 ? -12.356 -0.986 14.519 1.00 87.69 80 ALA A O 1
ATOM 609 N N . ASN A 1 81 ? -14.129 -1.425 13.220 1.00 88.75 81 ASN A N 1
ATOM 610 C CA . ASN A 1 81 ? -13.702 -0.587 12.097 1.00 88.75 81 ASN A CA 1
ATOM 611 C C . ASN A 1 81 ? -13.945 0.911 12.321 1.00 88.75 81 ASN A C 1
ATOM 613 O O . ASN A 1 81 ? -13.317 1.732 11.662 1.00 88.75 81 ASN A O 1
ATOM 617 N N . LYS A 1 82 ? -14.826 1.283 13.261 1.00 85.69 82 LYS A N 1
ATOM 618 C CA . LYS A 1 82 ? -15.088 2.691 13.612 1.00 85.69 82 LYS A CA 1
ATOM 619 C C . LYS A 1 82 ? -14.002 3.308 14.498 1.00 85.69 82 LYS A C 1
ATOM 621 O O . LYS A 1 82 ? -13.834 4.517 14.477 1.00 85.69 82 LYS A O 1
ATOM 626 N N . LYS A 1 83 ? -13.286 2.493 15.282 1.00 73.19 83 LYS A N 1
ATOM 627 C CA . LYS A 1 83 ? -12.248 2.951 16.227 1.00 73.19 83 LYS A CA 1
ATOM 628 C C . LYS A 1 83 ? -10.912 3.316 15.569 1.00 73.19 83 LYS A C 1
ATOM 630 O O . LYS A 1 83 ? -10.064 3.885 16.240 1.00 73.19 83 LYS A O 1
ATOM 635 N N . GLY A 1 84 ? -10.715 2.954 14.301 1.00 65.62 84 GLY A N 1
ATOM 636 C CA . GLY A 1 84 ? -9.498 3.259 13.542 1.00 65.62 84 GLY A CA 1
ATOM 637 C C . GLY A 1 84 ? -9.621 4.464 12.606 1.00 65.62 84 GLY A C 1
ATOM 638 O O . GLY A 1 84 ? -8.780 4.593 11.720 1.00 65.62 84 GLY A O 1
ATOM 639 N N . LYS A 1 85 ? -10.685 5.268 12.738 1.00 54.47 85 LYS A N 1
ATOM 640 C CA . LYS A 1 85 ? -10.921 6.470 11.929 1.00 54.47 85 LYS A CA 1
ATOM 641 C C . LYS A 1 85 ? -10.378 7.717 12.614 1.00 54.47 85 LYS A C 1
ATOM 643 O O . LYS A 1 85 ? -10.431 7.751 13.862 1.00 54.47 85 LYS A O 1
#

Solvent-accessible surface area (backbone atoms only — not comparable to full-atom values): 5842 Å² total; per-residue (Å²): 109,71,70,56,52,52,52,53,53,54,60,59,64,70,62,75,79,76,85,83,73,97,80,81,91,82,86,76,96,64,90,77,67,86,68,87,62,92,55,101,64,77,61,56,41,97,86,67,48,68,33,68,90,40,70,74,31,53,71,68,64,66,74,65,74,43,66,58,44,98,84,67,48,64,33,71,87,41,72,53,39,57,73,77,110

Foldseek 3Di:
DVVVVVVVVVVVVVVVPPPPDPDDDDDDPDDPDPPPPPDPDADADPVRQGDCVDPVNVVVPDQQQDDDDPVSHDDPVDPSNVVVD

Secondary structure (DSSP, 8-state):
-HHHHHHHHHHHHTTTT--S------------------S----B-TTSSB-TTSHHHHHH-PPPSS-B-TTSSB-TTSHHHHTT-

Mean predicted aligned error: 18.99 Å